Protein AF-A0A2E6E5B0-F1 (afdb_monomer_lite)

Structure (mmCIF, N/CA/C/O backbone):
data_AF-A0A2E6E5B0-F1
#
_entry.id   AF-A0A2E6E5B0-F1
#
loop_
_atom_site.group_PDB
_atom_site.id
_atom_site.type_symbol
_atom_site.label_atom_id
_atom_site.label_alt_id
_atom_site.label_comp_id
_atom_site.label_asym_id
_atom_site.label_entity_id
_atom_site.label_seq_id
_atom_site.pdbx_PDB_ins_code
_atom_site.Cartn_x
_atom_site.Cartn_y
_atom_site.Cartn_z
_atom_site.occupancy
_atom_site.B_iso_or_equiv
_atom_site.auth_seq_id
_atom_site.auth_comp_id
_atom_site.auth_asym_id
_atom_site.auth_atom_id
_atom_site.pdbx_PDB_model_num
ATOM 1 N N . MET A 1 1 ? -55.562 -11.234 5.778 1.00 42.59 1 MET A N 1
ATOM 2 C CA . MET A 1 1 ? -56.285 -11.534 7.031 1.00 42.59 1 MET A CA 1
ATOM 3 C C . MET A 1 1 ? -55.292 -12.166 7.999 1.00 42.59 1 MET A C 1
ATOM 5 O O . MET A 1 1 ? -55.022 -13.350 7.892 1.00 42.59 1 MET A O 1
ATOM 9 N N . ILE A 1 2 ? -54.682 -11.354 8.865 1.00 36.41 2 ILE A N 1
ATOM 10 C CA . ILE A 1 2 ? -53.962 -11.795 10.068 1.00 36.41 2 ILE A CA 1
ATOM 11 C C . ILE A 1 2 ? -54.426 -10.848 11.175 1.00 36.41 2 ILE A C 1
ATOM 13 O O . ILE A 1 2 ? -54.413 -9.630 11.005 1.00 36.41 2 ILE A O 1
ATOM 17 N N . ASN A 1 3 ? -54.949 -11.448 12.236 1.00 31.52 3 ASN A N 1
ATOM 18 C CA . ASN A 1 3 ? -55.644 -10.818 13.348 1.00 31.52 3 ASN A CA 1
ATOM 19 C C . ASN A 1 3 ? -54.606 -10.337 14.375 1.00 31.52 3 ASN A C 1
ATOM 21 O O . ASN A 1 3 ? -53.909 -11.165 14.955 1.00 31.52 3 ASN A O 1
ATOM 25 N N . TYR A 1 4 ? -54.511 -9.029 14.621 1.00 35.31 4 TYR A N 1
ATOM 26 C CA . TYR A 1 4 ? -53.799 -8.486 15.782 1.00 35.31 4 TYR A CA 1
ATOM 27 C C . TYR A 1 4 ? -54.825 -8.196 16.879 1.00 35.31 4 TYR A C 1
ATOM 29 O O . TYR A 1 4 ? -55.402 -7.114 16.942 1.00 35.31 4 TYR A O 1
ATOM 37 N N . GLN A 1 5 ? -55.075 -9.185 17.731 1.00 42.66 5 GLN A N 1
ATOM 38 C CA . GLN A 1 5 ? -55.798 -9.010 18.988 1.00 42.66 5 GLN A CA 1
ATOM 39 C C . GLN A 1 5 ? -54.906 -9.515 20.125 1.00 42.66 5 GLN A C 1
ATOM 41 O O . GLN A 1 5 ? -54.364 -10.614 20.051 1.00 42.66 5 GLN A O 1
ATOM 46 N N . ASN A 1 6 ? -54.824 -8.687 21.169 1.00 43.66 6 ASN A N 1
ATOM 47 C CA . ASN A 1 6 ? -54.282 -8.937 22.509 1.00 43.66 6 ASN A CA 1
ATOM 48 C C . ASN A 1 6 ? -52.780 -8.713 22.735 1.00 43.66 6 ASN A C 1
ATOM 50 O O . ASN A 1 6 ? -52.025 -9.636 23.014 1.00 43.66 6 ASN A O 1
ATOM 54 N N . PHE A 1 7 ? -52.398 -7.436 22.817 1.00 35.00 7 PHE A N 1
ATOM 55 C CA . PHE A 1 7 ? -51.493 -7.000 23.882 1.00 35.00 7 PHE A CA 1
ATOM 56 C C . PHE A 1 7 ? -52.261 -6.055 24.811 1.00 35.00 7 PHE A C 1
ATOM 58 O O . PHE A 1 7 ? -52.529 -4.903 24.476 1.00 35.00 7 PHE A O 1
ATOM 65 N N . HIS A 1 8 ? -52.656 -6.565 25.979 1.00 35.25 8 HIS A N 1
ATOM 66 C CA . HIS A 1 8 ? -53.054 -5.726 27.102 1.00 35.25 8 HIS A CA 1
ATOM 67 C C . HIS A 1 8 ? -51.838 -4.904 27.530 1.00 35.25 8 HIS A C 1
ATOM 69 O O . HIS A 1 8 ? -50.925 -5.411 28.180 1.00 35.25 8 HIS A O 1
ATOM 75 N N . PHE A 1 9 ? -51.827 -3.624 27.169 1.00 34.59 9 PHE A N 1
ATOM 76 C CA . PHE A 1 9 ? -50.979 -2.657 27.843 1.00 34.59 9 PHE A CA 1
ATOM 77 C C . PHE A 1 9 ? -51.511 -2.496 29.266 1.00 34.59 9 PHE A C 1
ATOM 79 O O . PHE A 1 9 ? -52.528 -1.847 29.499 1.00 34.59 9 PHE A O 1
ATOM 86 N N . PHE A 1 10 ? -50.818 -3.109 30.223 1.00 34.75 10 PHE A N 1
ATOM 87 C CA . PHE A 1 10 ? -50.875 -2.689 31.615 1.00 34.75 10 PHE A CA 1
ATOM 88 C C . PHE A 1 10 ? -50.404 -1.231 31.655 1.00 34.75 10 PHE A C 1
ATOM 90 O O . PHE A 1 10 ? -49.208 -0.956 31.601 1.00 34.75 10 PHE A O 1
ATOM 97 N N . THR A 1 11 ? -51.331 -0.278 31.696 1.00 38.00 11 THR A N 1
ATOM 98 C CA . THR A 1 11 ? -51.008 1.091 32.099 1.00 38.00 11 THR A CA 1
ATOM 99 C C . THR A 1 11 ? -50.763 1.059 33.604 1.00 38.00 11 THR A C 1
ATOM 101 O O . THR A 1 11 ? -51.711 0.776 34.344 1.00 38.00 11 THR A O 1
ATOM 104 N N . PRO A 1 12 ? -49.544 1.323 34.108 1.00 37.00 12 PRO A N 1
ATOM 105 C CA . PRO A 1 12 ? -49.366 1.484 35.537 1.00 37.00 12 PRO A CA 1
ATOM 106 C C . PRO A 1 12 ? -50.131 2.746 35.932 1.00 37.00 12 PRO A C 1
ATOM 108 O O . PRO A 1 12 ? -49.876 3.828 35.401 1.00 37.00 12 PRO A O 1
ATOM 111 N N . SER A 1 13 ? -51.089 2.609 36.844 1.00 43.00 13 SER A N 1
ATOM 112 C CA . SER A 1 13 ? -51.707 3.745 37.520 1.00 43.00 13 SER A CA 1
ATOM 113 C C . SER A 1 13 ? -50.599 4.599 38.138 1.00 43.00 13 SER A C 1
ATOM 115 O O . SER A 1 13 ? -49.878 4.128 39.018 1.00 43.00 13 SER A O 1
ATOM 117 N N . ILE A 1 14 ? -50.445 5.830 37.648 1.00 48.19 14 ILE A N 1
ATOM 118 C CA . ILE A 1 14 ? -49.477 6.805 38.156 1.00 48.19 14 ILE A CA 1
ATOM 119 C C . ILE A 1 14 ? -49.847 7.100 39.617 1.00 48.19 14 ILE A C 1
ATOM 121 O O . ILE A 1 14 ? -50.937 7.628 39.856 1.00 48.19 14 ILE A O 1
ATOM 125 N N . PRO A 1 15 ? -48.994 6.780 40.608 1.00 42.53 15 PRO A N 1
ATOM 126 C CA . PRO A 1 15 ? -49.245 7.189 41.976 1.00 42.53 15 PRO A CA 1
ATOM 127 C C . PRO A 1 15 ? -49.145 8.710 42.076 1.00 42.53 15 PRO A C 1
ATOM 129 O O . PRO A 1 15 ? -48.341 9.351 41.399 1.00 42.53 15 PRO A O 1
ATOM 132 N N . ASN A 1 16 ? -49.994 9.252 42.940 1.00 43.06 16 ASN A N 1
ATOM 133 C CA . ASN A 1 16 ? -50.223 10.664 43.206 1.00 43.06 16 ASN A CA 1
ATOM 134 C C . ASN A 1 16 ? -48.941 11.530 43.192 1.00 43.06 16 ASN A C 1
ATOM 136 O O . ASN A 1 16 ? -47.913 11.175 43.773 1.00 43.06 16 ASN A O 1
ATOM 140 N N . GLN A 1 17 ? -49.020 12.681 42.517 1.00 52.75 17 GLN A N 1
ATOM 141 C CA . GLN A 1 17 ? -47.917 13.617 42.287 1.00 52.75 17 GLN A CA 1
ATOM 142 C C . GLN A 1 17 ? -47.475 14.327 43.578 1.00 52.75 17 GLN A C 1
ATOM 144 O O . GLN A 1 17 ? -47.827 15.476 43.821 1.00 52.75 17 GLN A O 1
ATOM 149 N N . THR A 1 18 ? -46.632 13.688 44.383 1.00 46.72 18 THR A N 1
ATOM 150 C CA . THR A 1 18 ? -45.905 14.353 45.485 1.00 46.72 18 THR A CA 1
ATOM 151 C C . THR A 1 18 ? -44.446 13.893 45.579 1.00 46.72 18 THR A C 1
ATOM 153 O O . THR A 1 18 ? -43.885 13.735 46.656 1.00 46.72 18 THR A O 1
ATOM 156 N N . SER A 1 19 ? -43.785 13.706 44.430 1.00 53.53 19 SER A N 1
ATOM 157 C CA . SER A 1 19 ? -42.333 13.453 44.361 1.00 53.53 19 SER A CA 1
ATOM 158 C C . SER A 1 19 ? -41.704 13.947 43.041 1.00 53.53 19 SER A C 1
ATOM 160 O O . SER A 1 19 ? -40.814 13.310 42.471 1.00 53.53 19 SER A O 1
ATOM 162 N N . SER A 1 20 ? -42.166 15.089 42.516 1.00 56.78 20 SER A N 1
ATOM 163 C CA . SER A 1 20 ? -41.716 15.619 41.214 1.00 56.78 20 SER A CA 1
ATOM 164 C C . SER A 1 20 ? -40.236 16.023 41.203 1.00 56.78 20 SER A C 1
ATOM 166 O O . SER A 1 20 ? -39.545 15.822 40.207 1.00 56.78 20 SER A O 1
ATOM 168 N N . ARG A 1 21 ? -39.703 16.516 42.328 1.00 55.28 21 ARG A N 1
ATOM 169 C CA . ARG A 1 21 ? -38.315 17.003 42.426 1.00 55.28 21 ARG A CA 1
ATOM 170 C C . ARG A 1 21 ? -37.265 15.893 42.334 1.00 55.28 21 ARG A C 1
ATOM 172 O O . ARG A 1 21 ? -36.214 16.103 41.743 1.00 55.28 21 ARG A O 1
ATOM 179 N N . SER A 1 22 ? -37.538 14.716 42.889 1.00 55.59 22 SER A N 1
ATOM 180 C CA . SER A 1 22 ? -36.623 13.562 42.908 1.00 55.59 22 SER A CA 1
ATOM 181 C C . SER A 1 22 ? -36.553 12.868 41.546 1.00 55.59 22 SER A C 1
ATOM 183 O O . SER A 1 22 ? -35.462 12.532 41.094 1.00 55.59 22 SER A O 1
ATOM 185 N N . TYR A 1 23 ? -37.693 12.712 40.864 1.00 53.06 23 TYR A N 1
ATOM 186 C CA . TYR A 1 23 ? -37.759 12.138 39.514 1.00 53.06 23 TYR A CA 1
ATOM 187 C C . TYR A 1 23 ? -37.136 13.054 38.455 1.00 53.06 23 TYR A C 1
ATOM 189 O O . TYR A 1 23 ? -36.366 12.582 37.619 1.00 53.06 23 TYR A O 1
ATOM 197 N N . LEU A 1 24 ? -37.401 14.364 38.521 1.00 57.47 24 LEU A N 1
ATOM 198 C CA . LEU A 1 24 ? -36.756 15.347 37.643 1.00 57.47 24 LEU A CA 1
ATOM 199 C C . LEU A 1 24 ? -35.239 15.364 37.857 1.00 57.47 24 LEU A C 1
ATOM 201 O O . LEU A 1 24 ? -34.490 15.326 36.887 1.00 57.47 24 LEU A O 1
ATOM 205 N N . ARG A 1 25 ? -34.781 15.295 39.113 1.00 60.81 25 ARG A N 1
ATOM 206 C CA . ARG A 1 25 ? -33.353 15.238 39.446 1.00 60.81 25 ARG A CA 1
ATOM 207 C C . ARG A 1 25 ? -32.690 13.935 38.990 1.00 60.81 25 ARG A C 1
ATOM 209 O O . ARG A 1 25 ? -31.557 13.977 38.534 1.00 60.81 25 ARG A O 1
ATOM 216 N N . LEU A 1 26 ? -33.371 12.788 39.071 1.00 58.69 26 LEU A N 1
ATOM 217 C CA . LEU A 1 26 ? -32.864 11.505 38.558 1.00 58.69 26 LEU A CA 1
ATOM 218 C C . LEU A 1 26 ? -32.748 11.497 37.028 1.00 58.69 26 LEU A C 1
ATOM 220 O O . LEU A 1 26 ? -31.763 10.985 36.498 1.00 58.69 26 LEU A O 1
ATOM 224 N N . ASN A 1 27 ? -33.707 12.098 36.322 1.00 58.41 27 ASN A N 1
ATOM 225 C CA . ASN A 1 27 ? -33.649 12.242 34.868 1.00 58.41 27 ASN A CA 1
ATOM 226 C C . ASN A 1 27 ? -32.608 13.283 34.430 1.00 58.41 27 ASN A C 1
ATOM 228 O O . ASN A 1 27 ? -31.884 13.030 33.473 1.00 58.41 27 ASN A O 1
ATOM 232 N N . GLU A 1 28 ? -32.443 14.391 35.159 1.00 58.59 28 GLU A N 1
ATOM 233 C CA . GLU A 1 28 ? -31.342 15.343 34.948 1.00 58.59 28 GLU A CA 1
ATOM 234 C C . GLU A 1 28 ? -29.973 14.723 35.249 1.00 58.59 28 GLU A C 1
ATOM 236 O O . GLU A 1 28 ? -29.015 14.997 34.534 1.00 58.59 28 GLU A O 1
ATOM 241 N N . LEU A 1 29 ? -29.856 13.860 36.264 1.00 58.09 29 LEU A N 1
ATOM 242 C CA . LEU A 1 29 ? -28.620 13.134 36.579 1.00 58.09 29 LEU A CA 1
ATOM 243 C C . LEU A 1 29 ? -28.300 12.066 35.522 1.00 58.09 29 LEU A C 1
ATOM 245 O O . LEU A 1 29 ? -27.144 11.936 35.127 1.00 58.09 29 LEU A O 1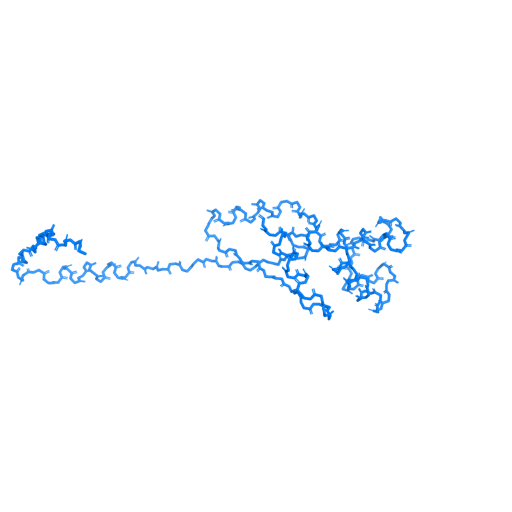
ATOM 249 N N . ARG A 1 30 ? -29.309 11.353 35.001 1.00 55.66 30 ARG A N 1
ATOM 250 C CA . ARG A 1 30 ? -29.148 10.436 33.858 1.00 55.66 30 ARG A CA 1
ATOM 251 C C . ARG A 1 30 ? -28.782 11.181 32.571 1.00 55.66 30 ARG A C 1
ATOM 253 O O . ARG A 1 30 ? -27.897 10.729 31.853 1.00 55.66 30 ARG A O 1
ATOM 260 N N . ALA A 1 31 ? -29.392 12.339 32.314 1.00 56.75 31 ALA A N 1
ATOM 261 C CA . ALA A 1 31 ? -29.088 13.182 31.157 1.00 56.75 31 ALA A CA 1
ATOM 262 C C . ALA A 1 31 ? -27.707 13.858 31.259 1.00 56.75 31 ALA A C 1
ATOM 264 O O . ALA A 1 31 ? -27.024 14.004 30.251 1.00 56.75 31 ALA A O 1
ATOM 265 N N . ARG A 1 32 ? -27.252 14.211 32.471 1.00 54.22 32 ARG A N 1
ATOM 266 C CA . ARG A 1 32 ? -25.901 14.746 32.731 1.00 54.22 32 ARG A CA 1
ATOM 267 C C . ARG A 1 32 ? -24.801 13.680 32.714 1.00 54.22 32 ARG A C 1
ATOM 269 O O . ARG A 1 32 ? -23.637 14.035 32.567 1.00 54.22 32 ARG A O 1
ATOM 276 N N . SER A 1 33 ? -25.147 12.398 32.852 1.00 53.84 33 SER A N 1
ATOM 277 C CA . SER A 1 33 ? -24.181 11.289 32.906 1.00 53.84 33 SER A CA 1
ATOM 278 C C . SER A 1 33 ? -24.015 10.521 31.591 1.00 53.84 33 SER A C 1
ATOM 280 O O . SER A 1 33 ? -23.149 9.651 31.512 1.00 53.84 33 SER A O 1
ATOM 282 N N . LEU A 1 34 ? -24.761 10.846 30.536 1.00 56.03 34 LEU A N 1
ATOM 283 C CA . LEU A 1 34 ? -24.420 10.405 29.183 1.00 56.03 34 LEU A CA 1
ATOM 284 C C . LEU A 1 34 ? -23.409 11.385 28.587 1.00 56.03 34 LEU A C 1
ATOM 286 O O . LEU A 1 34 ? -23.666 12.068 27.599 1.00 56.03 34 LEU A O 1
ATOM 290 N N . VAL A 1 35 ? -22.225 11.455 29.201 1.00 61.09 35 VAL A N 1
ATOM 291 C CA . VAL A 1 35 ? -21.047 11.927 28.478 1.00 61.09 35 VAL A CA 1
ATOM 292 C C . VAL A 1 35 ? -20.829 10.899 27.377 1.00 61.09 35 VAL A C 1
ATOM 294 O O . VAL A 1 35 ? -20.246 9.842 27.612 1.00 61.09 35 VAL A O 1
ATOM 297 N N . ILE A 1 36 ? -21.345 11.180 26.181 1.00 59.97 36 ILE A N 1
ATOM 298 C CA . ILE A 1 36 ? -20.945 10.452 24.983 1.00 59.97 36 ILE A CA 1
ATOM 299 C C . ILE A 1 36 ? -19.470 10.804 24.795 1.00 59.97 36 ILE A C 1
ATOM 301 O O . ILE A 1 36 ? -19.133 11.829 24.201 1.00 59.97 36 ILE A O 1
ATOM 305 N N . LYS A 1 37 ? -18.577 9.997 25.380 1.00 69.38 37 LYS A N 1
ATOM 306 C CA . LYS A 1 37 ? -17.155 10.052 25.058 1.00 69.38 37 LYS A CA 1
ATOM 307 C C . LYS A 1 37 ? -17.069 9.756 23.569 1.00 69.38 37 LYS A C 1
ATOM 309 O O . LYS A 1 37 ? -17.318 8.628 23.151 1.00 69.38 37 LYS A O 1
ATOM 314 N N . LYS A 1 38 ? -16.796 10.788 22.768 1.00 77.56 38 LYS A N 1
ATOM 315 C CA . LYS A 1 38 ? -16.518 10.594 21.347 1.00 77.56 38 LYS A CA 1
ATOM 316 C C . LYS A 1 38 ? -15.334 9.626 21.259 1.00 77.56 38 LYS A C 1
ATOM 318 O O . LYS A 1 38 ? -14.342 9.873 21.952 1.00 77.56 38 LYS A O 1
ATOM 323 N N . PRO A 1 39 ? -15.437 8.535 20.482 1.00 83.25 39 PRO A N 1
ATOM 324 C CA . PRO A 1 39 ? -14.309 7.636 20.306 1.00 83.25 39 PRO A CA 1
ATOM 325 C C . PRO A 1 39 ? -13.140 8.430 19.718 1.00 83.25 39 PRO A C 1
ATOM 327 O O . PRO A 1 39 ? -13.345 9.315 18.881 1.00 83.25 39 PRO A O 1
ATOM 330 N N . PHE A 1 40 ? -11.922 8.147 20.181 1.00 94.12 40 PHE A N 1
ATOM 331 C CA . PHE A 1 40 ? -10.730 8.695 19.545 1.00 94.12 40 PHE A CA 1
ATOM 332 C C . PHE A 1 40 ? -10.626 8.092 18.143 1.00 94.12 40 PHE A C 1
ATOM 334 O O . PHE A 1 40 ? -10.659 6.871 18.002 1.00 94.12 40 PHE A O 1
ATOM 341 N N . VAL A 1 41 ? -10.550 8.946 17.121 1.00 96.25 41 VAL A N 1
ATOM 342 C CA . VAL A 1 41 ? -10.478 8.517 15.721 1.00 96.25 41 VAL A CA 1
ATOM 343 C C . VAL A 1 41 ? -9.046 8.653 15.239 1.00 96.25 41 VAL A C 1
ATOM 345 O O . VAL A 1 41 ? -8.504 9.758 15.250 1.00 96.25 41 VAL A O 1
ATOM 348 N N . LEU A 1 42 ? -8.455 7.545 14.804 1.00 97.25 42 LEU A N 1
ATOM 349 C CA . LEU A 1 42 ? -7.112 7.507 14.242 1.00 97.25 42 LEU A CA 1
ATOM 350 C C . LEU A 1 42 ? -7.200 7.334 12.725 1.00 97.25 42 LEU A C 1
ATOM 352 O O . LEU A 1 42 ? -7.650 6.297 12.241 1.00 97.25 42 LEU A O 1
ATOM 356 N N . GLY A 1 43 ? -6.773 8.357 11.987 1.00 97.62 43 GLY A N 1
ATOM 357 C CA . GLY A 1 43 ? -6.512 8.244 10.555 1.00 97.62 43 GLY A CA 1
ATOM 358 C C . GLY A 1 43 ? -5.177 7.542 10.324 1.00 97.62 43 GLY A C 1
ATOM 359 O O . GLY A 1 43 ? -4.174 7.956 10.902 1.00 97.62 43 GLY A O 1
ATOM 360 N N . VAL A 1 44 ? -5.174 6.491 9.512 1.00 97.75 44 VAL A N 1
ATOM 361 C CA . VAL A 1 44 ? -4.001 5.659 9.226 1.00 97.75 44 VAL A CA 1
ATOM 362 C C . VAL A 1 44 ? -3.802 5.616 7.718 1.00 97.75 44 VAL A C 1
ATOM 364 O O . VAL A 1 44 ? -4.721 5.244 6.991 1.00 97.75 44 VAL A O 1
ATOM 367 N N . ASP A 1 45 ? -2.625 6.028 7.253 1.00 96.56 45 ASP A N 1
ATOM 368 C CA . ASP A 1 45 ? -2.244 5.858 5.849 1.00 96.56 45 ASP A CA 1
ATOM 369 C C . ASP A 1 45 ? -1.926 4.393 5.539 1.00 96.56 45 ASP A C 1
ATOM 371 O O . ASP A 1 45 ? -1.742 3.584 6.445 1.00 96.56 45 ASP A O 1
ATOM 375 N N . LEU A 1 46 ? -1.902 4.043 4.257 1.00 95.56 46 LEU A N 1
ATOM 376 C CA . LEU A 1 46 ? -1.694 2.678 3.807 1.00 95.56 46 LEU A CA 1
ATOM 377 C C . LEU A 1 46 ? -0.302 2.465 3.216 1.00 95.56 46 LEU A C 1
ATOM 379 O O . LEU A 1 46 ? 0.425 1.578 3.669 1.00 95.56 46 LEU A O 1
ATOM 383 N N . ASP A 1 47 ? 0.083 3.284 2.243 1.00 93.19 47 ASP A N 1
ATOM 384 C CA . ASP A 1 47 ? 1.245 3.024 1.398 1.00 93.19 47 ASP A CA 1
ATOM 385 C C . ASP A 1 47 ? 2.547 3.374 2.134 1.00 93.19 47 ASP A C 1
ATOM 387 O O . ASP A 1 47 ? 2.865 4.531 2.390 1.00 93.19 47 ASP A O 1
ATOM 391 N N . GLY A 1 48 ? 3.327 2.357 2.495 1.00 92.75 48 GLY A N 1
ATOM 392 C CA . GLY A 1 48 ? 4.518 2.514 3.333 1.00 92.75 48 GLY A CA 1
ATOM 393 C C . GLY A 1 48 ? 4.225 2.615 4.834 1.00 92.75 48 GLY A C 1
ATOM 394 O O . GLY A 1 48 ? 5.159 2.838 5.602 1.00 92.75 48 GLY A O 1
ATOM 395 N N . VAL A 1 49 ? 2.967 2.427 5.254 1.00 96.12 49 VAL A N 1
ATOM 396 C CA . VAL A 1 49 ? 2.548 2.403 6.669 1.00 96.12 49 VAL A CA 1
ATOM 397 C C . VAL A 1 49 ? 1.982 1.040 7.060 1.00 96.12 49 VAL A C 1
ATOM 399 O O . VAL A 1 49 ? 2.447 0.438 8.026 1.00 96.12 49 VAL A O 1
ATOM 402 N N . CYS A 1 50 ? 1.011 0.531 6.302 1.00 97.25 50 CYS A N 1
ATOM 403 C CA . CYS A 1 50 ? 0.447 -0.805 6.501 1.00 97.25 50 CYS A CA 1
ATOM 404 C C . CYS A 1 50 ? 0.865 -1.770 5.394 1.00 97.25 50 CYS A C 1
ATOM 406 O O . CYS A 1 50 ? 1.196 -2.917 5.683 1.00 97.25 50 CYS A O 1
ATOM 408 N N . GLY A 1 51 ? 0.861 -1.306 4.146 1.00 96.94 51 GLY A N 1
ATOM 409 C CA . GLY A 1 51 ? 1.361 -2.053 3.001 1.00 96.94 51 GLY A CA 1
ATOM 410 C C . GLY A 1 51 ? 2.770 -1.607 2.629 1.00 96.94 51 GLY A C 1
ATOM 411 O O . GLY A 1 51 ? 3.069 -0.413 2.591 1.00 96.94 51 GLY A O 1
ATOM 412 N N . ASP A 1 52 ? 3.649 -2.554 2.334 1.00 95.88 52 ASP A N 1
ATOM 413 C CA . ASP A 1 52 ? 5.025 -2.316 1.916 1.00 95.88 52 ASP A CA 1
ATOM 414 C C . ASP A 1 52 ? 5.080 -1.955 0.428 1.00 95.88 52 ASP A C 1
ATOM 416 O O . ASP A 1 52 ? 5.585 -2.685 -0.429 1.00 95.88 52 ASP A O 1
ATOM 420 N N . HIS A 1 53 ? 4.541 -0.773 0.137 1.00 93.88 53 HIS A N 1
ATOM 421 C CA . HIS A 1 53 ? 4.537 -0.144 -1.179 1.00 93.88 53 HIS A CA 1
ATOM 422 C C . HIS A 1 53 ? 5.937 -0.105 -1.804 1.00 93.88 53 HIS A C 1
ATOM 424 O O . HIS A 1 53 ? 6.108 -0.243 -3.011 1.00 93.88 53 HIS A O 1
ATOM 430 N N . ASN A 1 54 ? 6.963 0.118 -0.986 1.00 91.25 54 ASN A N 1
ATOM 431 C CA . ASN A 1 54 ? 8.302 0.395 -1.489 1.00 91.25 54 ASN A CA 1
ATOM 432 C C . ASN A 1 54 ? 8.997 -0.876 -1.936 1.00 91.25 54 ASN A C 1
ATOM 434 O O . ASN A 1 54 ? 9.660 -0.856 -2.968 1.00 91.25 54 ASN A O 1
ATOM 438 N N . ARG A 1 55 ? 8.802 -1.975 -1.208 1.00 93.81 55 ARG A N 1
ATOM 439 C CA . ARG A 1 55 ? 9.304 -3.275 -1.628 1.00 93.81 55 ARG A CA 1
ATOM 440 C C . ARG A 1 55 ? 8.664 -3.733 -2.931 1.00 93.81 55 ARG A C 1
ATOM 442 O O . ARG A 1 55 ? 9.397 -4.023 -3.867 1.00 93.81 55 ARG A O 1
ATOM 449 N N . ILE A 1 56 ? 7.332 -3.723 -3.033 1.00 95.56 56 ILE A N 1
ATOM 450 C CA . ILE A 1 56 ? 6.677 -4.168 -4.272 1.00 95.56 56 ILE A CA 1
ATOM 451 C C . ILE A 1 56 ? 7.034 -3.269 -5.461 1.00 95.56 56 ILE A C 1
ATOM 453 O O . ILE A 1 56 ? 7.315 -3.766 -6.548 1.00 95.56 56 ILE A O 1
ATOM 457 N N . PHE A 1 57 ? 7.107 -1.950 -5.255 1.00 94.50 57 PHE A N 1
ATOM 458 C CA . PHE A 1 57 ? 7.505 -1.030 -6.316 1.00 94.50 57 PHE A CA 1
ATOM 459 C C . PHE A 1 57 ? 8.961 -1.248 -6.743 1.00 94.50 57 PHE A C 1
ATOM 461 O O . PHE A 1 57 ? 9.251 -1.244 -7.937 1.00 94.50 57 PHE A O 1
ATOM 468 N N . ARG A 1 58 ? 9.866 -1.501 -5.788 1.00 95.00 58 ARG A N 1
ATOM 469 C CA . ARG A 1 58 ? 11.265 -1.849 -6.062 1.00 95.00 58 ARG A CA 1
ATOM 470 C C . ARG A 1 58 ? 11.369 -3.114 -6.897 1.00 95.00 58 ARG A C 1
ATOM 472 O O . ARG A 1 58 ? 12.091 -3.117 -7.886 1.00 95.00 58 ARG A O 1
ATOM 479 N N . ASP A 1 59 ? 10.637 -4.155 -6.521 1.00 95.56 59 ASP A N 1
ATOM 480 C CA . ASP A 1 59 ? 10.673 -5.444 -7.209 1.00 95.56 59 ASP A CA 1
ATOM 481 C C . ASP A 1 59 ? 10.152 -5.307 -8.654 1.00 95.56 59 ASP A C 1
ATOM 483 O O . ASP A 1 59 ? 10.765 -5.826 -9.590 1.00 95.56 59 ASP A O 1
ATOM 487 N N . ILE A 1 60 ? 9.086 -4.522 -8.861 1.00 95.69 60 ILE A N 1
ATOM 488 C CA . ILE A 1 60 ? 8.558 -4.203 -10.196 1.00 95.69 60 ILE A CA 1
ATOM 489 C C . ILE A 1 60 ? 9.588 -3.416 -11.015 1.00 95.69 60 ILE A C 1
ATOM 491 O O . ILE A 1 60 ? 9.925 -3.822 -12.125 1.00 95.69 60 ILE A O 1
ATOM 495 N N . VAL A 1 61 ? 10.125 -2.312 -10.486 1.00 95.25 61 VAL A N 1
ATOM 496 C CA . VAL A 1 61 ? 11.096 -1.478 -11.216 1.00 95.25 61 VAL A CA 1
ATOM 497 C C . VAL A 1 61 ? 12.372 -2.258 -11.535 1.00 95.25 61 VAL A C 1
ATOM 499 O O . VAL A 1 61 ? 12.877 -2.167 -12.653 1.00 95.25 61 VAL A O 1
ATOM 502 N N . ALA A 1 62 ? 12.870 -3.065 -10.599 1.00 96.00 62 ALA A N 1
ATOM 503 C CA . ALA A 1 62 ? 14.031 -3.920 -10.815 1.00 96.00 62 ALA A CA 1
ATOM 504 C C . ALA A 1 62 ? 13.793 -4.923 -11.950 1.00 96.00 62 ALA A C 1
ATOM 506 O O . ALA A 1 62 ? 14.640 -5.063 -12.835 1.00 96.00 62 ALA A O 1
ATOM 507 N N . SER A 1 63 ? 12.615 -5.557 -11.975 1.00 95.50 63 SER A N 1
ATOM 508 C CA . SER A 1 63 ? 12.215 -6.458 -13.058 1.00 95.50 63 SER A CA 1
ATOM 509 C C . SER A 1 63 ? 12.160 -5.739 -14.408 1.00 95.50 63 SER A C 1
ATOM 511 O O . SER A 1 63 ? 12.661 -6.260 -15.403 1.00 95.50 63 SER A O 1
ATOM 513 N N . GLU A 1 64 ? 11.581 -4.540 -14.462 1.00 93.69 64 GLU A N 1
ATOM 514 C CA . GLU A 1 64 ? 11.466 -3.756 -15.698 1.00 93.69 64 GLU A CA 1
ATOM 515 C C . GLU A 1 64 ? 12.824 -3.285 -16.236 1.00 93.69 64 GLU A C 1
ATOM 517 O O . GLU A 1 64 ? 13.047 -3.253 -17.445 1.00 93.69 64 GLU A O 1
ATOM 522 N N . LEU A 1 65 ? 13.747 -2.934 -15.340 1.00 93.88 65 LEU A N 1
ATOM 523 C CA . LEU A 1 65 ? 15.103 -2.516 -15.691 1.00 93.88 65 LEU A CA 1
ATOM 524 C C . LEU A 1 65 ? 16.061 -3.700 -15.889 1.00 93.88 65 LEU A C 1
ATOM 526 O O . LEU A 1 65 ? 17.190 -3.495 -16.331 1.00 93.88 65 LEU A O 1
ATOM 530 N N . SER A 1 66 ? 15.624 -4.929 -15.590 1.00 95.94 66 SER A N 1
ATOM 531 C CA . SER A 1 66 ? 16.467 -6.132 -15.584 1.00 95.94 66 SER A CA 1
ATOM 532 C C . SER A 1 66 ? 17.712 -5.982 -14.697 1.00 95.94 66 SER A C 1
ATOM 534 O O . SER A 1 66 ? 18.816 -6.375 -15.081 1.00 95.94 66 SER A O 1
ATOM 536 N N . VAL A 1 67 ? 17.532 -5.405 -13.507 1.00 96.38 67 VAL A N 1
ATOM 537 C CA . VAL A 1 67 ? 18.584 -5.219 -12.495 1.00 96.38 67 VAL A CA 1
ATOM 538 C C . VAL A 1 67 ? 18.261 -5.993 -11.220 1.00 96.38 67 VAL A C 1
ATOM 540 O O . VAL A 1 67 ? 17.126 -6.406 -10.993 1.00 96.38 67 VAL A O 1
ATOM 543 N N . ASP A 1 68 ? 19.267 -6.188 -10.372 1.00 95.62 68 ASP A N 1
ATOM 544 C CA . ASP A 1 68 ? 19.075 -6.755 -9.037 1.00 95.62 68 ASP A CA 1
ATOM 545 C C . ASP A 1 68 ? 18.252 -5.779 -8.164 1.00 95.62 68 ASP A C 1
ATOM 547 O O . ASP A 1 68 ? 18.650 -4.615 -8.055 1.00 95.62 68 ASP A O 1
ATOM 551 N N . PRO A 1 69 ? 17.146 -6.195 -7.516 1.00 93.38 69 PRO A N 1
ATOM 552 C CA . PRO A 1 69 ? 16.407 -5.348 -6.577 1.00 93.38 69 PRO A CA 1
ATOM 553 C C . PRO A 1 69 ? 17.272 -4.755 -5.462 1.00 93.38 69 PRO A C 1
ATOM 555 O O . PRO A 1 69 ? 17.013 -3.642 -5.013 1.00 93.38 69 PRO A O 1
ATOM 558 N N . GLU A 1 70 ? 18.328 -5.447 -5.032 1.00 93.25 70 GLU A N 1
ATOM 559 C CA . GLU A 1 70 ? 19.240 -4.943 -3.999 1.00 93.25 70 GLU A CA 1
ATOM 560 C C . GLU A 1 70 ? 20.164 -3.825 -4.509 1.00 93.25 70 GLU A C 1
ATOM 562 O O . GLU A 1 70 ? 20.750 -3.090 -3.715 1.00 93.25 70 GLU A O 1
ATOM 567 N N . SER A 1 71 ? 20.242 -3.622 -5.830 1.00 93.38 71 SER A N 1
ATOM 568 C CA . SER A 1 71 ? 20.890 -2.442 -6.418 1.00 93.38 71 SER A CA 1
ATOM 569 C C . SER A 1 71 ? 20.039 -1.169 -6.313 1.00 93.38 71 SER A C 1
ATOM 571 O O . SER A 1 71 ? 20.558 -0.071 -6.513 1.00 93.38 71 SER A O 1
ATOM 573 N N . LEU A 1 72 ? 18.751 -1.300 -5.969 1.00 92.56 72 LEU A N 1
ATOM 574 C CA . LEU A 1 72 ? 17.816 -0.196 -5.779 1.00 92.56 72 LEU A CA 1
ATOM 575 C C . LEU A 1 72 ? 17.651 0.086 -4.272 1.00 92.56 72 LEU A C 1
ATOM 577 O O . LEU A 1 72 ? 16.925 -0.635 -3.577 1.00 92.56 72 LEU A O 1
ATOM 581 N N . PRO A 1 73 ? 18.319 1.114 -3.716 1.00 89.62 73 PRO A N 1
ATOM 582 C CA . PRO A 1 73 ? 18.325 1.348 -2.276 1.00 89.62 73 PRO A CA 1
ATOM 583 C C . PRO A 1 73 ? 16.927 1.648 -1.731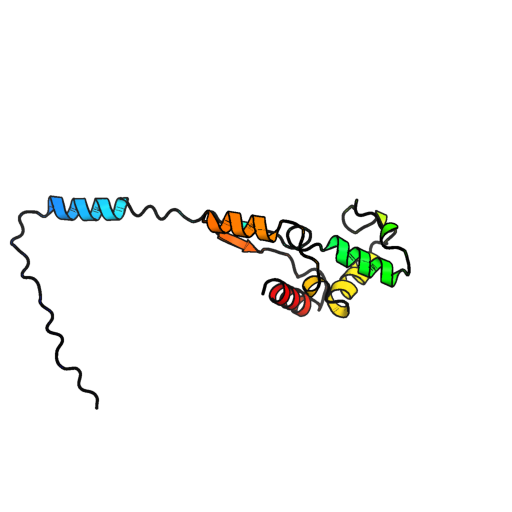 1.00 89.62 73 PRO A C 1
ATOM 585 O O . PRO A 1 73 ? 16.139 2.378 -2.333 1.00 89.62 73 PRO A O 1
ATOM 588 N N . LEU A 1 74 ? 16.643 1.122 -0.537 1.00 82.25 74 LEU A N 1
ATOM 589 C CA . LEU A 1 74 ? 15.439 1.477 0.213 1.00 82.25 74 LEU A CA 1
ATOM 590 C C . LEU A 1 74 ? 15.573 2.833 0.912 1.00 82.25 74 LEU A C 1
ATOM 592 O O . LEU A 1 74 ? 14.574 3.351 1.380 1.00 82.25 74 LEU A O 1
ATOM 596 N N . GLU A 1 75 ? 16.747 3.444 1.020 1.00 78.25 75 GLU A N 1
ATOM 597 C CA . GLU A 1 75 ? 16.828 4.843 1.449 1.00 78.25 75 GLU A CA 1
ATOM 598 C C . GLU A 1 75 ? 16.507 5.726 0.238 1.00 78.25 75 GLU A C 1
ATOM 600 O O . GLU A 1 75 ? 17.236 5.699 -0.751 1.00 78.25 75 GLU A O 1
ATOM 605 N N . ARG A 1 76 ? 15.369 6.433 0.272 1.00 73.44 76 ARG A N 1
ATOM 606 C CA . ARG A 1 76 ? 14.845 7.149 -0.899 1.00 73.44 76 ARG A CA 1
ATOM 607 C C . ARG A 1 76 ? 14.291 8.524 -0.572 1.00 73.44 76 ARG A C 1
ATOM 609 O O . ARG A 1 76 ? 13.706 8.741 0.491 1.00 73.44 76 ARG A O 1
ATOM 616 N N . SER A 1 77 ? 14.421 9.423 -1.539 1.00 78.94 77 SER A N 1
ATOM 617 C CA . SER A 1 77 ? 13.712 10.694 -1.589 1.00 78.94 77 SER A CA 1
ATOM 618 C C . SER A 1 77 ? 12.434 10.577 -2.419 1.00 78.94 77 SER A C 1
ATOM 620 O O . SER A 1 77 ? 12.130 9.551 -3.035 1.00 78.94 77 SER A O 1
ATOM 622 N N . TRP A 1 78 ? 11.643 11.649 -2.417 1.00 70.31 78 TRP A N 1
ATOM 623 C CA . TRP A 1 78 ? 10.414 11.710 -3.198 1.00 70.31 78 TRP A CA 1
ATOM 624 C C . TRP A 1 78 ? 10.721 11.505 -4.694 1.00 70.31 78 TRP A C 1
ATOM 626 O O . TRP A 1 78 ? 11.499 12.264 -5.280 1.00 70.31 78 TRP A O 1
ATOM 636 N N . GLY A 1 79 ? 10.118 10.475 -5.296 1.00 73.25 79 GLY A N 1
ATOM 637 C CA . GLY A 1 79 ? 10.306 10.111 -6.706 1.00 73.25 79 GLY A CA 1
ATOM 638 C C . GLY A 1 79 ? 11.458 9.141 -7.006 1.00 73.25 79 GLY A C 1
ATOM 639 O O . GLY A 1 79 ? 11.749 8.940 -8.179 1.00 73.25 79 GLY A O 1
ATOM 640 N N . PHE A 1 80 ? 12.097 8.530 -5.996 1.00 82.44 80 PHE A N 1
ATOM 641 C CA . PHE A 1 80 ? 13.104 7.464 -6.180 1.00 82.44 80 PHE A CA 1
ATOM 642 C C . PHE A 1 80 ? 14.304 7.869 -7.054 1.00 82.44 80 PHE A C 1
ATOM 644 O O . PHE A 1 80 ? 14.795 7.103 -7.885 1.00 82.44 80 PHE A O 1
ATOM 651 N N . LYS A 1 81 ? 14.806 9.093 -6.871 1.00 83.31 81 LYS A N 1
ATOM 652 C CA . LYS A 1 81 ? 15.928 9.629 -7.662 1.00 83.31 81 LYS A CA 1
ATOM 653 C C . LYS A 1 81 ? 17.211 8.815 -7.496 1.00 83.31 81 LYS A C 1
ATOM 655 O O . LYS A 1 81 ? 18.040 8.769 -8.399 1.00 83.31 81 LYS A O 1
ATOM 660 N N . GLU A 1 82 ? 17.358 8.154 -6.355 1.00 87.31 82 GLU A N 1
ATOM 661 C CA . GLU A 1 82 ? 18.480 7.280 -6.014 1.00 87.31 82 GLU A CA 1
ATOM 662 C C . GLU A 1 82 ? 18.563 6.054 -6.934 1.00 87.31 82 GLU A C 1
ATOM 664 O O . GLU A 1 82 ? 19.627 5.461 -7.073 1.00 87.31 82 GLU A O 1
ATOM 669 N N . TRP A 1 83 ? 17.458 5.698 -7.597 1.00 90.56 83 TRP A N 1
ATOM 670 C CA . TRP A 1 83 ? 17.382 4.595 -8.558 1.00 90.56 83 TRP A CA 1
ATOM 671 C C . TRP A 1 83 ? 17.787 5.020 -9.977 1.00 90.56 83 TRP A C 1
ATOM 673 O O . TRP A 1 83 ? 17.706 4.227 -10.910 1.00 90.56 83 TRP A O 1
ATOM 683 N N . GLY A 1 84 ? 18.200 6.280 -10.163 1.00 86.00 84 GLY A N 1
ATOM 684 C CA . GLY A 1 84 ? 18.548 6.830 -11.472 1.00 86.00 84 GLY A CA 1
ATOM 685 C C . GLY A 1 84 ? 17.340 7.123 -12.366 1.00 86.00 84 GLY A C 1
ATOM 686 O O . GLY A 1 84 ? 17.516 7.313 -13.567 1.00 86.00 84 GLY A O 1
ATOM 687 N N . LEU A 1 85 ? 16.126 7.167 -11.801 1.00 85.88 85 LEU A N 1
ATOM 688 C CA . LEU A 1 85 ? 14.902 7.484 -12.537 1.00 85.88 85 LEU A CA 1
ATOM 689 C C . LEU A 1 85 ? 14.826 8.981 -12.863 1.00 85.88 85 LEU A C 1
ATOM 691 O O . LEU A 1 85 ? 15.015 9.837 -11.993 1.00 85.88 85 LEU A O 1
ATOM 695 N N . GLY A 1 86 ? 14.515 9.302 -14.120 1.00 83.50 86 GLY A N 1
ATOM 696 C CA . GLY A 1 86 ? 14.148 10.653 -14.522 1.00 83.50 86 GLY A CA 1
ATOM 697 C C . GLY A 1 86 ? 12.750 11.053 -14.017 1.00 83.50 86 GLY A C 1
ATOM 698 O O . GLY A 1 86 ? 11.978 10.198 -13.579 1.00 83.50 86 GLY A O 1
ATOM 699 N N . PRO A 1 87 ? 12.383 12.348 -14.105 1.00 75.50 87 PRO A N 1
ATOM 700 C CA . PRO A 1 87 ? 11.077 12.846 -13.659 1.00 75.50 87 PRO A CA 1
ATOM 701 C C . PRO A 1 87 ? 9.884 12.096 -14.269 1.00 75.50 87 PRO A C 1
ATOM 703 O O . PRO A 1 87 ? 8.953 11.740 -13.552 1.00 75.50 87 PRO A O 1
ATOM 706 N N . ASP A 1 88 ? 9.955 11.785 -15.565 1.00 84.31 88 ASP A N 1
ATOM 707 C CA . ASP A 1 88 ? 8.878 11.101 -16.292 1.00 84.31 88 ASP A CA 1
ATOM 708 C C . ASP A 1 88 ? 8.921 9.573 -16.106 1.00 84.31 88 ASP A C 1
ATOM 710 O O . ASP A 1 88 ? 7.923 8.876 -16.310 1.00 84.31 88 ASP A O 1
ATOM 714 N N . ASP A 1 89 ? 10.077 9.024 -15.713 1.00 87.94 89 ASP A N 1
ATOM 715 C CA . ASP A 1 89 ? 10.234 7.583 -15.514 1.00 87.94 89 ASP A CA 1
ATOM 716 C C . ASP A 1 89 ? 9.442 7.111 -14.298 1.00 87.94 89 ASP A C 1
ATOM 718 O O . ASP A 1 89 ? 8.824 6.048 -14.355 1.00 87.94 89 ASP A O 1
ATOM 722 N N . PHE A 1 90 ? 9.408 7.909 -13.224 1.00 86.75 90 PHE A N 1
ATOM 723 C CA . PHE A 1 90 ? 8.617 7.582 -12.040 1.00 86.75 90 PHE A CA 1
ATOM 724 C C . PHE A 1 90 ? 7.131 7.452 -12.381 1.00 86.75 90 PHE A C 1
ATOM 726 O O . PHE A 1 90 ? 6.529 6.430 -12.063 1.00 86.75 90 PHE A O 1
ATOM 733 N N . GLU A 1 91 ? 6.545 8.440 -13.064 1.00 87.56 91 GLU A N 1
ATOM 734 C CA . GLU A 1 91 ? 5.127 8.399 -13.440 1.00 87.56 91 GLU A CA 1
ATOM 735 C C . GLU A 1 91 ? 4.822 7.200 -14.341 1.00 87.56 91 GLU A C 1
ATOM 737 O O . GLU A 1 91 ? 3.841 6.488 -14.112 1.00 87.56 91 GLU A O 1
ATOM 742 N N . ARG A 1 92 ? 5.699 6.919 -15.315 1.00 90.00 92 ARG A N 1
ATOM 743 C CA . ARG A 1 92 ? 5.561 5.766 -16.212 1.00 90.00 92 ARG A CA 1
ATOM 744 C C . ARG A 1 92 ? 5.602 4.444 -15.447 1.00 90.00 92 ARG A C 1
ATOM 746 O O . ARG A 1 92 ? 4.718 3.607 -15.631 1.00 90.00 92 ARG A O 1
ATOM 753 N N . PHE A 1 93 ? 6.613 4.235 -14.604 1.00 92.25 93 PHE A N 1
ATOM 754 C CA . PHE A 1 93 ? 6.742 2.999 -13.831 1.00 92.25 93 PHE A CA 1
ATOM 755 C C . PHE A 1 93 ? 5.622 2.857 -12.808 1.00 92.25 93 PHE A C 1
ATOM 757 O O . PHE A 1 93 ? 5.056 1.776 -12.684 1.00 92.25 93 PHE A O 1
ATOM 764 N N . HIS A 1 94 ? 5.243 3.939 -12.132 1.00 90.56 94 HIS A N 1
ATOM 765 C CA . HIS A 1 94 ? 4.151 3.933 -11.168 1.00 90.56 94 HIS A CA 1
ATOM 766 C C . HIS A 1 94 ? 2.806 3.625 -11.839 1.00 90.56 94 HIS A C 1
ATOM 768 O O . HIS A 1 94 ? 2.036 2.812 -11.334 1.00 90.56 94 HIS A O 1
ATOM 774 N N . GLN A 1 95 ? 2.524 4.195 -13.016 1.00 91.44 95 GLN A N 1
ATOM 775 C CA . GLN A 1 95 ? 1.315 3.860 -13.770 1.00 91.44 95 GLN A CA 1
ATOM 776 C C . GLN A 1 95 ? 1.259 2.370 -14.116 1.00 91.44 95 GLN A C 1
ATOM 778 O O . GLN A 1 95 ? 0.219 1.742 -13.918 1.00 91.44 95 GLN A O 1
ATOM 783 N N . ARG A 1 96 ? 2.364 1.791 -14.594 1.00 92.56 96 ARG A N 1
ATOM 784 C CA . ARG A 1 96 ? 2.430 0.357 -14.914 1.00 92.56 96 ARG A CA 1
ATOM 785 C C . ARG A 1 96 ? 2.309 -0.507 -13.666 1.00 92.56 96 ARG A C 1
ATOM 787 O O . ARG A 1 96 ? 1.547 -1.467 -13.668 1.00 92.56 96 ARG A O 1
ATOM 794 N N . ALA A 1 97 ? 2.979 -0.131 -12.581 1.00 93.62 97 ALA A N 1
ATOM 795 C CA . ALA A 1 97 ? 2.893 -0.835 -11.309 1.00 93.62 97 ALA A CA 1
ATOM 796 C C . ALA A 1 97 ? 1.442 -0.907 -10.793 1.00 93.62 97 ALA A C 1
ATOM 798 O O . ALA A 1 97 ? 0.979 -1.963 -10.369 1.00 93.62 97 ALA A O 1
ATOM 799 N N . VAL A 1 98 ? 0.683 0.186 -10.917 1.00 92.69 98 VAL A N 1
ATOM 800 C CA . VAL A 1 98 ? -0.733 0.234 -10.523 1.00 92.69 98 VAL A CA 1
ATOM 801 C C . VAL A 1 98 ? -1.638 -0.525 -11.494 1.00 92.69 98 VAL A C 1
ATOM 803 O O . VAL A 1 98 ? -2.467 -1.324 -11.069 1.00 92.69 98 VAL A O 1
ATOM 806 N N . VAL A 1 99 ? -1.533 -0.250 -12.795 1.00 92.06 99 VAL A N 1
ATOM 807 C CA . VAL A 1 99 ? -2.520 -0.709 -13.787 1.00 92.06 99 VAL A CA 1
ATOM 808 C C . VAL A 1 99 ? -2.238 -2.131 -14.265 1.00 92.06 99 VAL A C 1
ATOM 810 O O . VAL A 1 99 ? -3.171 -2.925 -14.382 1.00 92.06 99 VAL A O 1
ATOM 813 N N . GLU A 1 100 ? -0.974 -2.445 -14.546 1.00 93.25 100 GLU A N 1
ATOM 814 C CA . GLU A 1 100 ? -0.548 -3.724 -15.126 1.00 93.25 100 GLU A CA 1
ATOM 815 C C . GLU A 1 100 ? -0.199 -4.735 -14.033 1.00 93.25 100 G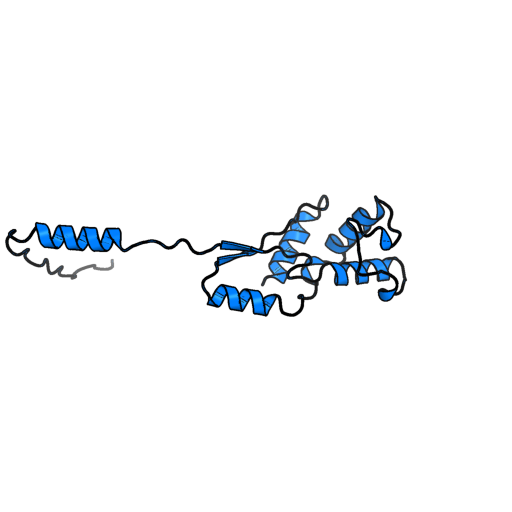LU A C 1
ATOM 817 O O . GLU A 1 100 ? -0.679 -5.865 -14.070 1.00 93.25 100 GLU A O 1
ATOM 822 N N . HIS A 1 101 ? 0.583 -4.315 -13.034 1.00 94.94 101 HIS A N 1
ATOM 823 C CA . HIS A 1 101 ? 1.098 -5.202 -11.982 1.00 94.94 101 HIS A CA 1
ATOM 824 C C . HIS A 1 101 ? 0.231 -5.250 -10.719 1.00 94.94 101 HIS A C 1
ATOM 826 O O . HIS A 1 101 ? 0.597 -5.928 -9.768 1.00 94.94 101 HIS A O 1
ATOM 832 N N . ARG A 1 102 ? -0.902 -4.531 -10.689 1.00 94.69 102 ARG A N 1
ATOM 833 C CA . ARG A 1 102 ? -1.867 -4.525 -9.568 1.00 94.69 102 ARG A CA 1
ATOM 834 C C . ARG A 1 102 ? -1.210 -4.298 -8.201 1.00 94.69 102 ARG A C 1
ATOM 836 O O . ARG A 1 102 ? -1.651 -4.856 -7.201 1.00 94.69 102 ARG A O 1
ATOM 843 N N . MET A 1 103 ? -0.178 -3.450 -8.131 1.00 95.12 103 MET A N 1
ATOM 844 C CA . MET A 1 103 ? 0.704 -3.371 -6.957 1.00 95.12 103 MET A CA 1
ATOM 845 C C . MET A 1 103 ? -0.031 -3.127 -5.630 1.00 95.12 103 MET A C 1
ATOM 847 O O . MET A 1 103 ? 0.415 -3.589 -4.590 1.00 95.12 103 MET A O 1
ATOM 851 N N . PHE A 1 104 ? -1.162 -2.414 -5.642 1.00 95.75 104 PHE A N 1
ATOM 852 C CA . PHE A 1 104 ? -1.926 -2.151 -4.421 1.00 95.75 104 PHE A CA 1
ATOM 853 C C . PHE A 1 104 ? -2.662 -3.384 -3.886 1.00 95.75 104 PHE A C 1
ATOM 855 O O . PHE A 1 104 ? -2.923 -3.437 -2.691 1.00 95.75 104 PHE A O 1
ATOM 862 N N . ARG A 1 105 ? -2.976 -4.365 -4.741 1.00 96.38 105 ARG A N 1
ATOM 863 C CA . ARG A 1 105 ? -3.591 -5.641 -4.347 1.00 96.38 105 ARG A CA 1
ATOM 864 C C . ARG A 1 105 ? -2.565 -6.583 -3.741 1.00 96.38 105 ARG A C 1
ATOM 866 O O . ARG A 1 105 ? -2.877 -7.306 -2.806 1.00 96.38 105 ARG A O 1
ATOM 873 N N . ASP A 1 106 ? -1.358 -6.568 -4.292 1.00 96.38 106 ASP A N 1
ATOM 874 C CA . ASP A 1 106 ? -0.353 -7.591 -4.005 1.00 96.38 106 ASP A CA 1
ATOM 875 C C . ASP A 1 106 ? 0.743 -7.095 -3.049 1.00 96.38 106 ASP A C 1
ATOM 877 O O . ASP A 1 106 ? 1.669 -7.842 -2.721 1.00 96.38 106 ASP A O 1
ATOM 881 N N . MET A 1 107 ? 0.665 -5.841 -2.582 1.00 95.81 107 MET A N 1
ATOM 882 C CA . MET A 1 107 ? 1.683 -5.293 -1.687 1.00 95.81 107 MET A CA 1
ATOM 883 C C . MET A 1 107 ? 1.764 -6.097 -0.377 1.00 95.81 107 MET A C 1
ATOM 885 O O . MET A 1 107 ? 0.737 -6.370 0.252 1.00 95.81 107 MET A O 1
ATOM 889 N N . PRO A 1 108 ? 2.975 -6.455 0.086 1.00 96.69 108 PRO A N 1
ATOM 890 C CA . PRO A 1 108 ? 3.129 -7.188 1.334 1.00 96.69 108 PRO A CA 1
ATOM 891 C C . PRO A 1 108 ? 2.660 -6.346 2.521 1.00 96.69 108 PRO A C 1
ATOM 893 O O . PRO A 1 108 ? 2.781 -5.127 2.511 1.00 96.69 108 PRO A O 1
ATOM 896 N N . VAL A 1 109 ? 2.178 -6.982 3.585 1.00 97.19 109 VAL A N 1
ATOM 897 C CA . VAL A 1 109 ? 1.896 -6.280 4.846 1.00 97.19 109 VAL A CA 1
ATOM 898 C C . VAL A 1 109 ? 3.218 -5.957 5.549 1.00 97.19 109 VAL A C 1
ATOM 900 O O . VAL A 1 109 ? 4.087 -6.823 5.667 1.00 97.19 109 VAL A O 1
ATOM 903 N N . ILE A 1 110 ? 3.367 -4.727 6.044 1.00 97.25 110 ILE A N 1
ATOM 904 C CA . ILE A 1 110 ? 4.495 -4.341 6.900 1.00 97.25 110 ILE A CA 1
ATOM 905 C C . ILE A 1 110 ? 4.406 -5.106 8.224 1.00 97.25 110 ILE A C 1
ATOM 907 O O . ILE A 1 110 ? 3.351 -5.161 8.863 1.00 97.25 110 ILE A O 1
ATOM 911 N N . GLU A 1 111 ? 5.526 -5.689 8.650 1.00 97.50 111 GLU A N 1
ATOM 912 C CA . GLU A 1 111 ? 5.601 -6.480 9.878 1.00 97.50 111 GLU A CA 1
ATOM 913 C C . GLU A 1 111 ? 5.067 -5.695 11.089 1.00 97.50 111 GLU A C 1
ATOM 915 O O . GLU A 1 111 ? 5.434 -4.546 11.332 1.00 97.50 111 GLU A O 1
ATOM 920 N N . GLY A 1 112 ? 4.155 -6.317 11.840 1.00 97.94 112 GLY A N 1
ATOM 921 C CA . GLY A 1 112 ? 3.533 -5.722 13.025 1.00 97.94 112 GLY A CA 1
ATOM 922 C C . GLY A 1 112 ? 2.428 -4.692 12.751 1.00 97.94 112 GLY A C 1
ATOM 923 O O . GLY A 1 112 ? 1.725 -4.325 13.693 1.00 97.94 112 GLY A O 1
ATOM 924 N N . ALA A 1 113 ? 2.199 -4.258 11.503 1.00 97.44 113 ALA A N 1
ATOM 925 C CA . ALA A 1 113 ? 1.177 -3.251 11.197 1.00 97.44 113 ALA A CA 1
ATOM 926 C C . ALA A 1 113 ? -0.232 -3.718 11.602 1.00 97.44 113 ALA A C 1
ATOM 928 O O . ALA A 1 113 ? -0.923 -3.033 12.356 1.00 97.44 113 ALA A O 1
ATOM 929 N N . ALA A 1 114 ? -0.635 -4.918 11.173 1.00 95.69 114 ALA A N 1
ATOM 930 C CA . ALA A 1 114 ? -1.940 -5.478 11.523 1.00 95.69 114 ALA A CA 1
ATOM 931 C C . ALA A 1 114 ? -2.099 -5.678 13.042 1.00 95.69 114 ALA A C 1
ATOM 933 O O . ALA A 1 114 ? -3.120 -5.293 13.609 1.00 95.69 114 ALA A O 1
ATOM 934 N N . GLU A 1 115 ? -1.080 -6.220 13.722 1.00 97.75 115 GLU A N 1
ATOM 935 C CA . GLU A 1 115 ? -1.100 -6.426 15.179 1.00 97.75 115 GLU A CA 1
ATOM 936 C C . GLU A 1 115 ? -1.295 -5.102 15.932 1.00 97.75 115 GLU A C 1
ATOM 938 O O . GLU A 1 115 ? -2.118 -5.013 16.845 1.00 97.75 115 GLU A O 1
ATOM 943 N N . ALA A 1 116 ? -0.572 -4.053 15.532 1.00 98.12 116 ALA A N 1
ATOM 944 C CA . ALA A 1 116 ? -0.686 -2.738 16.145 1.00 98.12 116 ALA A CA 1
ATOM 945 C C . ALA A 1 116 ? -2.095 -2.147 15.974 1.00 98.12 116 ALA A C 1
ATOM 947 O O . ALA A 1 116 ? -2.657 -1.618 16.937 1.00 98.12 116 ALA A O 1
ATOM 948 N N . LEU A 1 117 ? -2.690 -2.270 14.782 1.00 97.44 117 LEU A N 1
ATOM 949 C CA . LEU A 1 117 ? -4.051 -1.795 14.522 1.00 97.44 117 LEU A CA 1
ATOM 950 C C . LEU A 1 117 ? -5.095 -2.567 15.336 1.00 97.44 117 LEU A C 1
ATOM 952 O O . LEU A 1 117 ? -5.971 -1.945 15.938 1.00 97.44 117 LEU A O 1
ATOM 956 N N . TRP A 1 118 ? -4.966 -3.892 15.441 1.00 97.06 118 TRP A N 1
ATOM 957 C CA . TRP A 1 118 ? -5.842 -4.700 16.293 1.00 97.06 118 TRP A CA 1
ATOM 958 C C . TRP A 1 118 ? -5.741 -4.297 17.761 1.00 97.06 118 TRP A C 1
ATOM 960 O O . TRP A 1 118 ? -6.758 -4.020 18.393 1.00 97.06 118 TRP A O 1
ATOM 970 N N . ARG A 1 119 ? -4.521 -4.138 18.285 1.00 98.00 119 ARG A N 1
ATOM 971 C CA . ARG A 1 119 ? -4.303 -3.697 19.670 1.00 98.00 119 ARG A CA 1
ATOM 972 C C . ARG A 1 119 ? -4.906 -2.323 19.950 1.00 98.00 119 ARG A C 1
ATOM 974 O O . ARG A 1 119 ? -5.437 -2.110 21.034 1.00 98.00 119 ARG A O 1
ATOM 981 N N . LEU A 1 120 ? -4.835 -1.386 19.004 1.00 96.88 120 LEU A N 1
ATOM 982 C CA . LEU A 1 120 ? -5.469 -0.071 19.141 1.00 96.88 120 LEU A CA 1
ATOM 983 C C . LEU A 1 120 ? -7.001 -0.175 19.110 1.00 96.88 120 LEU A C 1
ATOM 985 O O . LEU A 1 120 ? -7.672 0.451 19.935 1.00 96.88 120 LEU A O 1
ATOM 989 N N . SER A 1 121 ? -7.547 -0.990 18.206 1.00 95.19 121 SER A N 1
ATOM 990 C CA . SER A 1 121 ? -8.985 -1.267 18.122 1.00 95.19 121 SER A CA 1
ATOM 991 C C . SER A 1 121 ? -9.524 -1.874 19.422 1.00 95.19 121 SER A C 1
ATOM 993 O O . SER A 1 121 ? -10.534 -1.403 19.945 1.00 95.19 121 SER A O 1
ATOM 995 N N . ASP A 1 122 ? -8.808 -2.836 20.011 1.00 96.50 122 ASP A N 1
ATOM 996 C CA . ASP A 1 122 ? -9.161 -3.460 21.294 1.00 96.50 122 ASP A CA 1
ATOM 997 C C . ASP A 1 122 ? -9.204 -2.453 22.457 1.00 96.50 122 ASP A C 1
ATOM 999 O O . ASP A 1 122 ? -9.942 -2.638 23.424 1.00 96.50 122 ASP A O 1
ATOM 1003 N N . GLN A 1 123 ? -8.451 -1.350 22.363 1.00 95.94 123 GLN A N 1
ATOM 1004 C CA . GLN A 1 123 ? -8.482 -0.242 23.328 1.00 95.94 123 GLN A CA 1
ATOM 1005 C C . GLN A 1 123 ? -9.580 0.796 23.033 1.00 95.94 123 GLN A C 1
ATOM 1007 O O . GLN A 1 123 ? -9.655 1.834 23.696 1.00 95.94 123 GLN A O 1
ATOM 1012 N N . GLY A 1 124 ? -10.446 0.539 22.052 1.00 94.06 124 GLY A N 1
ATOM 1013 C CA . GLY A 1 124 ? -11.556 1.415 21.681 1.00 94.06 124 GLY A CA 1
ATOM 1014 C C . GLY A 1 124 ? -11.170 2.578 20.763 1.00 94.06 124 GLY A C 1
ATOM 1015 O O . GLY A 1 124 ? -11.923 3.553 20.675 1.00 94.06 124 GLY A O 1
ATOM 1016 N N . VAL A 1 125 ? -10.015 2.509 20.088 1.00 96.25 125 VAL A N 1
ATOM 1017 C CA . VAL A 1 125 ? -9.645 3.469 19.037 1.00 96.25 125 VAL A CA 1
ATOM 1018 C C . VAL A 1 125 ? -10.429 3.161 17.766 1.00 96.25 125 VAL A C 1
ATOM 1020 O O . VAL A 1 125 ? -10.422 2.037 17.272 1.00 96.25 125 VAL A O 1
ATOM 1023 N N . TRP A 1 126 ? -11.075 4.175 17.194 1.00 96.31 126 TRP A N 1
ATOM 1024 C CA . TRP A 1 126 ? -11.753 4.037 15.912 1.00 96.31 126 TRP A CA 1
ATOM 1025 C C . TRP A 1 126 ? -10.789 4.327 14.763 1.00 96.31 126 TRP A C 1
ATOM 1027 O O . TRP A 1 126 ? -10.422 5.476 14.522 1.00 96.31 126 TRP A O 1
ATOM 1037 N N . ILE A 1 127 ? -10.382 3.285 14.047 1.00 96.81 127 ILE A N 1
ATOM 1038 C CA . ILE A 1 127 ? -9.413 3.396 12.955 1.00 96.81 127 ILE A CA 1
ATOM 1039 C C . ILE A 1 127 ? -10.127 3.742 11.645 1.00 96.81 127 ILE A C 1
ATOM 1041 O O . ILE A 1 127 ? -11.176 3.186 11.314 1.00 96.81 127 ILE A O 1
ATOM 1045 N N . ARG A 1 128 ? -9.548 4.677 10.891 1.00 96.62 128 ARG A N 1
ATOM 1046 C CA . ARG A 1 128 ? -9.945 5.033 9.528 1.00 96.62 128 ARG A CA 1
ATOM 1047 C C . ARG A 1 128 ? -8.729 4.897 8.626 1.00 96.62 128 ARG A C 1
ATOM 1049 O O . ARG A 1 128 ? -7.778 5.652 8.792 1.00 96.62 128 ARG A O 1
ATOM 1056 N N . ILE A 1 129 ? -8.780 3.977 7.668 1.00 95.81 129 ILE A N 1
ATOM 1057 C CA . ILE A 1 129 ? -7.773 3.915 6.606 1.00 95.81 129 ILE A CA 1
ATOM 1058 C C . ILE A 1 129 ? -8.000 5.100 5.661 1.00 95.81 129 ILE A C 1
ATOM 1060 O O . ILE A 1 129 ? -9.122 5.326 5.202 1.00 95.81 129 ILE A O 1
ATOM 1064 N N . ILE A 1 130 ? -6.955 5.888 5.421 1.00 95.44 130 ILE A N 1
ATOM 1065 C CA . ILE A 1 130 ? -6.983 7.109 4.612 1.00 95.44 130 ILE A CA 1
ATOM 1066 C C . ILE A 1 130 ? -5.752 7.096 3.717 1.00 95.44 130 ILE A C 1
ATOM 1068 O O . ILE A 1 130 ? -4.662 7.386 4.186 1.00 95.44 130 ILE A O 1
ATOM 1072 N N . SER A 1 131 ? -5.927 6.817 2.428 1.00 92.88 131 SER A N 1
ATOM 1073 C CA . SER A 1 131 ? -4.817 6.855 1.477 1.00 92.88 131 SER A CA 1
ATOM 1074 C C . SER A 1 131 ? -5.231 7.475 0.146 1.00 92.88 131 SER A C 1
ATOM 1076 O O . SER A 1 131 ? -6.414 7.511 -0.210 1.00 92.88 131 SER A O 1
ATOM 1078 N N . HIS A 1 132 ? -4.261 8.026 -0.579 1.00 90.38 132 HIS A N 1
ATOM 1079 C CA . HIS A 1 132 ? -4.506 8.753 -1.819 1.00 90.38 132 HIS A CA 1
ATOM 1080 C C . HIS A 1 132 ? -4.498 7.799 -3.023 1.00 90.38 132 HIS A C 1
ATOM 1082 O O . HIS A 1 132 ? -3.596 6.986 -3.181 1.00 90.38 132 HIS A O 1
ATOM 1088 N N . ARG A 1 133 ? -5.511 7.881 -3.895 1.00 89.62 133 ARG A N 1
ATOM 1089 C CA . ARG A 1 133 ? -5.672 6.969 -5.052 1.00 89.62 133 ARG A CA 1
ATOM 1090 C C . ARG A 1 133 ? -5.793 7.683 -6.400 1.00 89.62 133 ARG A C 1
ATOM 1092 O O . ARG A 1 133 ? -5.984 7.042 -7.433 1.00 89.62 133 ARG A O 1
ATOM 1099 N N . LEU A 1 134 ? -5.636 9.008 -6.414 1.00 83.12 134 LEU A N 1
ATOM 1100 C CA . LEU A 1 134 ? -5.740 9.830 -7.622 1.00 83.12 134 LEU A CA 1
ATOM 1101 C C . LEU A 1 134 ? -4.363 10.213 -8.193 1.00 83.12 134 LEU A C 1
ATOM 1103 O O . LEU A 1 134 ? -4.170 11.331 -8.651 1.00 83.12 134 LEU A O 1
ATOM 1107 N N . TYR A 1 135 ? -3.401 9.283 -8.152 1.00 68.75 135 TYR A N 1
ATOM 1108 C CA . TYR A 1 135 ? -2.018 9.519 -8.594 1.00 68.75 135 TYR A CA 1
ATOM 1109 C C . TYR A 1 135 ? -1.811 9.457 -10.113 1.00 68.75 135 TYR A C 1
ATOM 1111 O O . TYR A 1 135 ? -0.939 10.147 -10.623 1.00 68.75 135 TYR A O 1
ATOM 1119 N N . VAL A 1 136 ? -2.581 8.638 -10.839 1.00 68.75 136 VAL A N 1
ATOM 1120 C CA . VAL A 1 136 ? -2.411 8.441 -12.290 1.00 68.75 136 VAL A CA 1
ATOM 1121 C C . VAL A 1 136 ? -3.738 8.577 -13.018 1.00 68.75 136 VAL A C 1
ATOM 1123 O O . VAL A 1 136 ? -4.760 8.050 -12.568 1.00 68.75 136 VAL A O 1
ATOM 1126 N N . ASN A 1 137 ? -3.725 9.266 -14.159 1.00 70.38 137 ASN A N 1
ATOM 1127 C CA . ASN A 1 137 ? -4.906 9.385 -15.007 1.00 70.38 137 ASN A CA 1
ATOM 1128 C C . ASN A 1 137 ? -5.394 7.988 -15.419 1.00 70.38 137 ASN A C 1
ATOM 1130 O O . ASN A 1 137 ? -4.595 7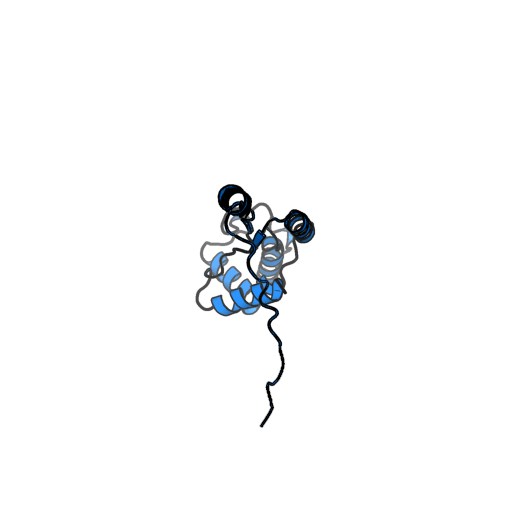.120 -15.762 1.00 70.38 137 ASN A O 1
ATOM 1134 N N . TRP A 1 138 ? -6.712 7.781 -15.391 1.00 67.12 138 TRP A N 1
ATOM 1135 C CA . TRP A 1 138 ? -7.381 6.547 -15.836 1.00 67.12 138 TRP A CA 1
ATOM 1136 C C . TRP A 1 13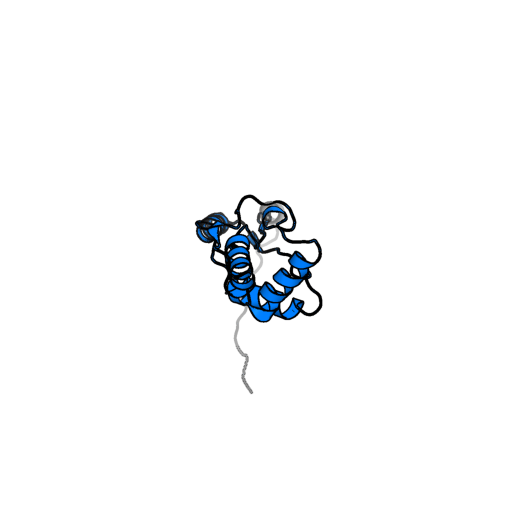8 ? -7.108 5.274 -15.005 1.00 67.12 138 TRP A C 1
ATOM 1138 O O . TRP A 1 138 ? -7.692 4.236 -15.301 1.00 67.12 138 TRP A O 1
ATOM 1148 N N . GLY A 1 139 ? -6.310 5.340 -13.929 1.00 81.94 139 GLY A N 1
ATOM 1149 C CA . GLY A 1 139 ? -6.032 4.203 -13.031 1.00 81.94 139 GLY A CA 1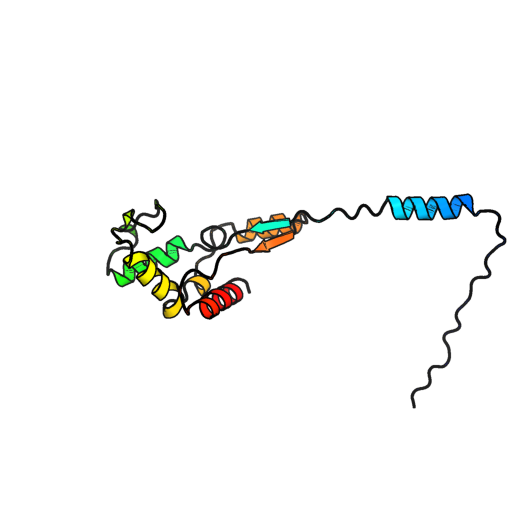
ATOM 1150 C C . GLY A 1 139 ? -6.855 4.171 -11.735 1.00 81.94 139 GLY A C 1
ATOM 1151 O O . GLY A 1 139 ? -6.720 3.240 -10.947 1.00 81.94 139 GLY A O 1
ATOM 1152 N N . HIS A 1 140 ? -7.715 5.164 -11.489 1.00 88.06 140 HIS A N 1
ATOM 1153 C CA . HIS A 1 140 ? -8.377 5.353 -10.187 1.00 88.06 140 HIS A CA 1
ATOM 1154 C C . HIS A 1 140 ? -9.263 4.182 -9.758 1.00 88.06 140 HIS A C 1
ATOM 1156 O O . HIS A 1 140 ? -9.224 3.778 -8.600 1.00 88.06 140 HIS A O 1
ATOM 1162 N N . ALA A 1 141 ? -10.052 3.631 -10.685 1.00 91.00 141 ALA A N 1
ATOM 1163 C CA . ALA A 1 141 ? -10.935 2.505 -10.386 1.00 91.00 141 ALA A CA 1
ATOM 1164 C C . ALA A 1 141 ? -10.135 1.252 -10.004 1.00 91.00 141 ALA A C 1
ATOM 1166 O O . ALA A 1 141 ? -10.518 0.534 -9.086 1.00 91.00 141 ALA A O 1
ATOM 1167 N N . ILE A 1 142 ? -9.000 1.034 -10.674 1.00 93.44 142 ILE A N 1
ATOM 1168 C CA . ILE A 1 142 ? -8.077 -0.060 -10.373 1.00 93.44 142 ILE A CA 1
ATOM 1169 C C . ILE A 1 142 ? -7.457 0.151 -8.996 1.00 93.44 142 ILE A C 1
ATOM 1171 O O . ILE A 1 142 ? -7.590 -0.718 -8.146 1.00 93.44 142 ILE A O 1
ATOM 1175 N N . ALA A 1 143 ? -6.868 1.323 -8.751 1.00 93.75 143 ALA A N 1
ATOM 1176 C CA . ALA A 1 143 ? -6.214 1.623 -7.484 1.00 93.75 143 ALA A CA 1
ATOM 1177 C C . ALA A 1 143 ? -7.177 1.521 -6.289 1.00 93.75 143 ALA A C 1
ATOM 1179 O O . ALA A 1 143 ? -6.823 0.958 -5.254 1.00 93.75 143 ALA A O 1
ATOM 1180 N N . ALA A 1 144 ? -8.402 2.038 -6.427 1.00 93.56 144 ALA A N 1
ATOM 1181 C CA . ALA A 1 144 ? -9.423 1.950 -5.387 1.00 93.56 144 ALA A CA 1
ATOM 1182 C C . ALA A 1 144 ? -9.910 0.508 -5.171 1.00 93.56 144 ALA A C 1
ATOM 1184 O O . ALA A 1 144 ? -10.010 0.080 -4.026 1.00 93.56 144 ALA A O 1
ATOM 1185 N N . GLY A 1 145 ? -10.177 -0.237 -6.250 1.00 94.75 145 GLY A N 1
ATOM 1186 C CA . GLY A 1 145 ? -10.616 -1.632 -6.173 1.00 94.75 145 GLY A CA 1
ATOM 1187 C C . GLY A 1 145 ? -9.548 -2.553 -5.588 1.00 94.75 145 GLY A C 1
ATOM 1188 O O . GLY A 1 145 ? -9.840 -3.326 -4.692 1.00 94.75 145 GLY A O 1
ATOM 1189 N N . ASP A 1 146 ? -8.293 -2.408 -6.013 1.00 96.31 146 ASP A N 1
ATOM 1190 C CA . ASP A 1 146 ? -7.172 -3.165 -5.448 1.00 96.31 146 ASP A CA 1
ATOM 1191 C C . ASP A 1 146 ? -6.958 -2.872 -3.968 1.00 96.31 146 ASP A C 1
ATOM 1193 O O . ASP A 1 146 ? -6.642 -3.773 -3.206 1.00 96.31 146 ASP A O 1
ATOM 1197 N N . THR A 1 147 ? -7.169 -1.623 -3.549 1.00 95.06 147 THR A N 1
ATOM 1198 C CA . THR A 1 147 ? -7.080 -1.268 -2.129 1.00 95.06 147 THR A CA 1
ATOM 1199 C C . THR A 1 147 ? -8.214 -1.877 -1.319 1.00 95.06 147 THR A C 1
ATOM 1201 O O . THR A 1 147 ? -7.983 -2.281 -0.187 1.00 95.06 147 THR A O 1
ATOM 1204 N N . ALA A 1 148 ? -9.430 -1.927 -1.869 1.00 94.94 148 ALA A N 1
ATOM 1205 C CA . ALA A 1 148 ? -10.541 -2.607 -1.212 1.00 94.94 148 ALA A CA 1
ATOM 1206 C C . ALA A 1 148 ? -10.240 -4.103 -1.068 1.00 94.94 148 ALA A C 1
ATOM 1208 O O . ALA A 1 148 ? -10.301 -4.621 0.037 1.00 94.94 148 ALA A O 1
ATOM 1209 N N . ASP A 1 149 ? -9.793 -4.742 -2.149 1.00 96.38 149 ASP A N 1
ATOM 1210 C CA . ASP A 1 149 ? -9.476 -6.171 -2.155 1.00 96.38 149 ASP A CA 1
ATOM 1211 C C . ASP A 1 149 ? -8.273 -6.519 -1.259 1.00 96.38 149 ASP A C 1
ATOM 1213 O O . ASP A 1 149 ? -8.190 -7.637 -0.768 1.00 96.38 149 ASP A O 1
ATOM 1217 N N . TRP A 1 150 ? -7.341 -5.586 -1.038 1.00 96.25 150 TRP A N 1
ATOM 1218 C CA . TRP A 1 150 ? -6.238 -5.751 -0.082 1.00 96.25 150 TRP A CA 1
ATOM 1219 C C . TRP A 1 150 ? -6.688 -5.615 1.381 1.00 96.25 150 TRP A C 1
ATOM 1221 O O . TRP A 1 150 ? -6.057 -6.170 2.278 1.00 96.25 150 TRP A O 1
ATOM 1231 N N . LEU A 1 151 ? -7.736 -4.825 1.637 1.00 93.81 151 LEU A N 1
ATOM 1232 C CA . LEU A 1 151 ? -8.270 -4.569 2.979 1.00 93.81 151 LEU A CA 1
ATOM 1233 C C . LEU A 1 151 ? -9.274 -5.630 3.456 1.00 93.81 151 LEU A C 1
ATOM 1235 O O . LEU A 1 151 ? -9.567 -5.650 4.655 1.00 93.81 151 LEU A O 1
ATOM 1239 N N . ASP A 1 152 ? -9.812 -6.436 2.538 1.00 90.19 152 ASP A N 1
ATOM 1240 C CA . ASP A 1 152 ? -10.738 -7.547 2.808 1.00 90.19 152 ASP A CA 1
ATOM 1241 C C . ASP A 1 152 ? -10.033 -8.762 3.445 1.00 90.19 152 ASP A C 1
ATOM 1243 O O . ASP A 1 152 ? -10.623 -9.347 4.388 1.00 90.19 152 ASP A O 1
#

Radius of gyration: 28.46 Å; chains: 1; bounding box: 77×29×62 Å

Secondary structure (DSSP, 8-state):
----------------S--HHHHHHHHHHHHHH----PPPEEEE--BTTTB-HHHHHHHHHHHHHTS-GGGS-S---TT-GGGT--HHHHHHHHHHHHHTS-HHHHPPBPTTHHHHHHHHHHTT-EEEE-----SSTT-HHHHHHHHHHHH-

Foldseek 3Di:
DDDDDDDPPPPPDDPDPDPVPVVVVVVVVVVVPPPVPDAAEDEFEPDVQFFPVPLLLLVQVCVVVVHDSVCQDPPADPQSVVNVDDPVRSLVSVVCCQAVVVCLLPTDTDPCRVVVVVVCVVVRYHYDYDYDQPSHPPRRVSSVVSNVNNVD

pLDDT: mean 81.14, std 19.86, range [31.52, 98.12]

Sequence (152 aa):
MINYQNFHFFTPSIPNQTSSRSYLRLNELRARSLVIKKPFVLGVDLDGVCGDHNRIFRDIVASELSVDPESLPLERSWGFKEWGLGPDDFERFHQRAVVEHRMFRDMPVIEGAAEALWRLSDQGVWIRIISHRLYVNWGHAIAAGDTADWLD